Protein AF-A0A3M3URY8-F1 (afdb_monomer_lite)

Radius of gyration: 21.19 Å; chains: 1; bounding box: 29×24×79 Å

Structure (mmCIF, N/CA/C/O backbone):
data_AF-A0A3M3URY8-F1
#
_entry.id   AF-A0A3M3URY8-F1
#
loop_
_atom_site.group_PDB
_atom_site.id
_atom_site.type_symbol
_atom_site.label_atom_id
_atom_site.label_alt_id
_atom_site.label_comp_id
_atom_site.label_asym_id
_atom_site.label_entity_id
_atom_site.label_seq_id
_atom_site.pdbx_PDB_ins_code
_atom_site.Cartn_x
_atom_site.Cartn_y
_atom_site.Cartn_z
_atom_site.occupancy
_atom_site.B_iso_or_equiv
_atom_site.auth_seq_id
_atom_site.auth_comp_id
_atom_site.auth_asym_id
_atom_site.auth_atom_id
_atom_site.pdbx_PDB_model_num
ATOM 1 N N . MET A 1 1 ? 8.493 4.888 55.443 1.00 57.62 1 MET A N 1
ATOM 2 C CA . MET A 1 1 ? 8.237 6.190 54.779 1.00 57.62 1 MET A CA 1
ATOM 3 C C . MET A 1 1 ? 8.277 6.129 53.236 1.00 57.62 1 MET A C 1
ATOM 5 O O . MET A 1 1 ? 8.142 7.170 52.613 1.00 57.62 1 MET A O 1
ATOM 9 N N . ALA A 1 2 ? 8.399 4.955 52.588 1.00 58.50 2 ALA A N 1
ATOM 10 C CA . ALA A 1 2 ? 8.630 4.849 51.132 1.00 58.50 2 ALA A CA 1
ATOM 11 C C . ALA A 1 2 ? 7.372 4.694 50.236 1.00 58.50 2 ALA A C 1
ATOM 13 O O . ALA A 1 2 ? 7.506 4.669 49.022 1.00 58.50 2 ALA A O 1
ATOM 14 N N . GLY A 1 3 ? 6.156 4.579 50.789 1.00 60.50 3 GLY A N 1
ATOM 15 C CA . GLY A 1 3 ? 4.959 4.214 50.000 1.00 60.50 3 GLY A CA 1
ATOM 16 C C . GLY A 1 3 ? 4.208 5.371 49.324 1.00 60.50 3 GLY A C 1
ATOM 17 O O . GLY A 1 3 ? 3.517 5.166 48.327 1.00 60.50 3 GLY A O 1
ATOM 18 N N . ALA A 1 4 ? 4.341 6.596 49.842 1.00 73.12 4 ALA A N 1
ATOM 19 C CA . ALA A 1 4 ? 3.583 7.744 49.332 1.00 73.12 4 ALA A CA 1
ATOM 20 C C . ALA A 1 4 ? 4.091 8.221 47.957 1.00 73.12 4 ALA A C 1
ATOM 22 O O . ALA A 1 4 ? 3.301 8.590 47.093 1.00 73.12 4 ALA A O 1
ATOM 23 N N . TRP A 1 5 ? 5.404 8.148 47.731 1.00 66.31 5 TRP A N 1
ATOM 24 C CA . TRP A 1 5 ? 6.044 8.636 46.506 1.00 66.31 5 TRP A CA 1
ATOM 25 C C . TRP A 1 5 ? 5.809 7.709 45.307 1.00 66.31 5 TRP A C 1
ATOM 27 O O . TRP A 1 5 ? 5.581 8.188 44.201 1.00 66.31 5 TRP A O 1
ATOM 37 N N . THR A 1 6 ? 5.763 6.392 45.525 1.00 74.12 6 THR A N 1
ATOM 38 C CA . THR A 1 6 ? 5.461 5.407 44.472 1.00 74.12 6 THR A CA 1
ATOM 39 C C . THR A 1 6 ? 4.027 5.543 43.964 1.00 74.12 6 THR A C 1
ATOM 41 O O . THR A 1 6 ? 3.779 5.456 42.765 1.00 74.12 6 THR A O 1
ATOM 44 N N . THR A 1 7 ? 3.086 5.819 44.872 1.00 72.06 7 THR A N 1
ATOM 45 C CA . THR A 1 7 ? 1.667 5.999 44.531 1.00 72.06 7 THR A CA 1
ATOM 46 C C . THR A 1 7 ? 1.445 7.293 43.748 1.00 72.06 7 THR A C 1
ATOM 48 O O . THR A 1 7 ? 0.690 7.302 42.784 1.00 72.06 7 THR A O 1
ATOM 51 N N . LEU A 1 8 ? 2.141 8.378 44.105 1.00 78.50 8 LEU A N 1
ATOM 52 C CA . LEU A 1 8 ? 2.053 9.647 43.377 1.00 78.50 8 LEU A CA 1
ATOM 53 C C . LEU A 1 8 ? 2.613 9.545 41.954 1.00 78.50 8 LEU A C 1
ATOM 55 O O . LEU A 1 8 ? 1.986 10.059 41.033 1.00 78.50 8 LEU A O 1
ATOM 59 N N . ILE A 1 9 ? 3.735 8.847 41.756 1.00 76.44 9 ILE A N 1
ATOM 60 C CA . ILE A 1 9 ? 4.299 8.620 40.416 1.00 76.44 9 ILE A CA 1
ATOM 61 C C . ILE A 1 9 ? 3.366 7.742 39.577 1.00 76.44 9 ILE A C 1
ATOM 63 O O . ILE A 1 9 ? 3.106 8.082 38.429 1.00 76.44 9 ILE A O 1
ATOM 67 N N . ALA A 1 10 ? 2.817 6.660 40.141 1.00 73.69 10 ALA A N 1
ATOM 68 C CA . ALA A 1 10 ? 1.890 5.781 39.425 1.00 73.69 10 ALA A CA 1
ATOM 69 C C . ALA A 1 10 ? 0.599 6.511 39.013 1.00 73.69 10 ALA A C 1
ATOM 71 O O . ALA A 1 10 ? 0.183 6.421 37.861 1.00 73.69 10 ALA A O 1
ATOM 72 N N . THR A 1 11 ? 0.005 7.293 39.920 1.00 71.62 11 THR A N 1
ATOM 73 C CA . THR A 1 11 ? -1.180 8.110 39.619 1.00 71.62 11 THR A CA 1
ATOM 74 C C . THR A 1 11 ? -0.871 9.184 38.575 1.00 71.62 11 THR A C 1
ATOM 76 O O . THR A 1 11 ? -1.671 9.405 37.675 1.00 71.62 11 THR A O 1
ATOM 79 N N . PHE A 1 12 ? 0.295 9.831 38.647 1.00 72.06 12 PHE A N 1
ATOM 80 C CA . PHE A 1 12 ? 0.698 10.847 37.672 1.00 72.06 12 PHE A CA 1
ATOM 81 C C . PHE A 1 12 ? 0.984 10.248 36.283 1.00 72.06 12 PHE A C 1
ATOM 83 O O . PHE A 1 12 ? 0.627 10.851 35.275 1.00 72.06 12 PHE A O 1
ATOM 90 N N . LEU A 1 13 ? 1.555 9.039 36.216 1.00 67.12 13 LEU A N 1
ATOM 91 C CA . LEU A 1 13 ? 1.804 8.323 34.961 1.00 67.12 13 LEU A CA 1
ATOM 92 C C . LEU A 1 13 ? 0.489 7.879 34.292 1.00 67.12 13 LEU A C 1
ATOM 94 O O . LEU A 1 13 ? 0.313 8.107 33.099 1.00 67.12 13 LEU A O 1
ATOM 98 N N . LEU A 1 14 ? -0.469 7.362 35.074 1.00 69.12 14 LEU A N 1
ATOM 99 C CA . LEU A 1 14 ? -1.814 6.990 34.602 1.00 69.12 14 LEU A CA 1
ATOM 100 C C . LEU A 1 14 ? -2.624 8.186 34.070 1.00 69.12 14 LEU A C 1
ATOM 102 O O . LEU A 1 14 ? -3.502 8.007 33.232 1.00 69.12 14 LEU A O 1
ATOM 106 N N . ILE A 1 15 ? -2.344 9.407 34.542 1.00 69.12 15 ILE A N 1
ATOM 107 C CA . ILE A 1 15 ? -2.983 10.641 34.052 1.00 69.12 15 ILE A CA 1
ATOM 108 C C . ILE A 1 15 ? -2.376 11.103 32.714 1.00 69.12 15 ILE A C 1
ATOM 110 O O . ILE A 1 15 ? -3.068 11.741 31.922 1.00 69.12 15 ILE A O 1
ATOM 114 N N . LEU A 1 16 ? -1.112 10.769 32.431 1.00 62.12 16 LEU A N 1
ATOM 115 C CA . LEU A 1 16 ? -0.420 11.156 31.194 1.00 62.12 16 LEU A CA 1
ATOM 116 C C . LEU A 1 16 ? -0.571 10.135 30.051 1.00 62.12 16 LEU A C 1
ATOM 118 O O . LEU A 1 16 ? -0.459 10.519 28.889 1.00 62.12 16 LEU A O 1
ATOM 122 N N . GLU A 1 17 ? -0.877 8.869 30.344 1.00 61.59 17 GLU A N 1
ATOM 123 C CA . GLU A 1 17 ? -1.196 7.849 29.329 1.00 61.59 17 GLU A CA 1
ATOM 124 C C . GLU A 1 17 ? -2.390 8.206 28.412 1.00 61.59 17 GLU A C 1
ATOM 126 O O . GLU A 1 17 ? -2.243 8.073 27.195 1.00 61.59 17 GLU A O 1
ATOM 131 N N . PRO A 1 18 ? -3.539 8.723 28.901 1.00 57.62 18 PRO A N 1
ATOM 132 C CA . PRO A 1 18 ? -4.673 9.064 28.037 1.00 57.62 18 PRO A CA 1
ATOM 133 C C . PRO A 1 18 ? -4.467 10.335 27.192 1.00 57.62 18 PRO A C 1
ATOM 13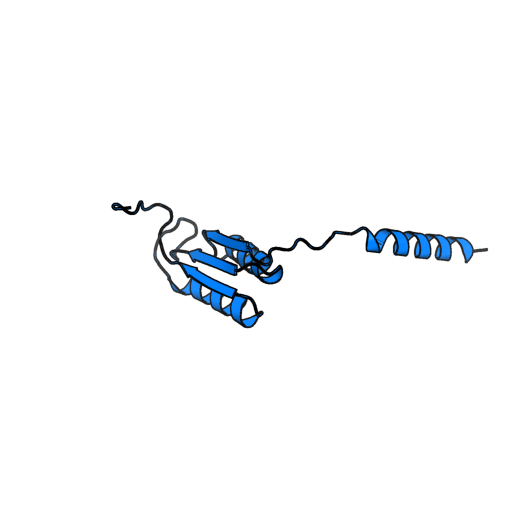5 O O . PRO A 1 18 ? -5.329 10.660 26.379 1.00 57.62 18 PRO A O 1
ATOM 138 N N . ALA A 1 19 ? -3.347 11.052 27.346 1.00 57.59 19 ALA A N 1
ATOM 139 C CA . ALA A 1 19 ? -3.019 12.220 26.523 1.00 57.59 19 ALA A CA 1
ATOM 140 C C . ALA A 1 19 ? -2.205 11.872 25.256 1.00 57.59 19 ALA A C 1
ATOM 142 O O . ALA A 1 19 ? -1.970 12.742 24.414 1.00 57.59 19 ALA A O 1
ATOM 143 N N . MET A 1 20 ? -1.781 10.614 25.086 1.00 56.56 20 MET A N 1
ATOM 144 C CA . MET A 1 20 ? -1.030 10.168 23.910 1.00 56.56 20 MET A CA 1
ATOM 145 C C . MET A 1 20 ? -1.961 9.786 22.746 1.00 56.56 20 MET A C 1
ATOM 147 O O . MET A 1 20 ? -2.407 8.651 22.618 1.00 56.56 20 MET A O 1
ATOM 151 N N . SER A 1 21 ? -2.175 10.795 21.894 1.00 57.22 21 SER A N 1
ATOM 152 C CA . SER A 1 21 ? -2.793 10.845 20.558 1.00 57.22 21 SER A CA 1
ATOM 153 C C . SER A 1 21 ? -4.215 10.300 20.408 1.00 57.22 21 SER A C 1
ATOM 155 O O . SER A 1 21 ? -4.446 9.093 20.476 1.00 57.22 21 SER A O 1
ATOM 157 N N . GLU A 1 22 ? -5.138 11.176 19.996 1.00 68.25 22 GLU A N 1
ATOM 158 C CA . GLU A 1 22 ? -6.198 10.725 19.094 1.00 68.25 22 GLU A CA 1
ATOM 159 C C . GLU A 1 22 ? -5.547 9.937 17.951 1.00 68.25 22 GLU A C 1
ATOM 161 O O . GLU A 1 22 ? -4.645 10.434 17.270 1.00 68.25 22 GLU A O 1
ATOM 166 N N . SER A 1 23 ? -5.961 8.683 17.769 1.00 74.06 23 SER A N 1
ATOM 167 C CA . SER A 1 23 ? -5.462 7.861 16.672 1.00 74.06 23 SER A CA 1
ATOM 168 C C . SER A 1 23 ? -5.802 8.554 15.356 1.00 74.06 23 SER A C 1
ATOM 170 O O . SER A 1 23 ? -6.979 8.803 15.101 1.00 74.06 23 SER A O 1
ATOM 172 N N . VAL A 1 24 ? -4.808 8.855 14.521 1.00 85.25 24 VAL A N 1
ATOM 173 C CA . VAL A 1 24 ? -5.052 9.427 13.190 1.00 85.25 24 VAL A CA 1
ATOM 174 C C . VAL A 1 24 ? -5.938 8.466 12.393 1.00 85.25 24 VAL A C 1
ATOM 176 O O . VAL A 1 24 ? -5.641 7.280 12.300 1.00 85.25 24 VAL A O 1
ATOM 179 N N . ARG A 1 25 ? -7.037 8.972 11.836 1.00 93.12 25 ARG A N 1
ATOM 180 C CA . ARG A 1 25 ? -8.079 8.197 11.151 1.00 93.12 25 ARG A CA 1
ATOM 181 C C . ARG A 1 25 ? -8.204 8.632 9.693 1.00 93.12 25 ARG A C 1
ATOM 183 O O . ARG A 1 25 ? -8.232 9.828 9.406 1.00 93.12 25 ARG A O 1
ATOM 190 N N . PHE A 1 26 ? -8.258 7.668 8.777 1.00 96.12 26 PHE A N 1
ATOM 191 C CA . PHE A 1 26 ? -8.376 7.887 7.331 1.00 96.12 26 PHE A CA 1
ATOM 192 C C . PHE A 1 26 ? -9.591 7.175 6.722 1.00 96.12 26 PHE A C 1
ATOM 194 O O . PHE A 1 26 ? -9.646 6.981 5.504 1.00 96.12 26 PHE A O 1
ATOM 201 N N . GLU A 1 27 ? -10.581 6.813 7.538 1.00 95.56 27 GLU A N 1
ATOM 202 C CA . GLU A 1 27 ? -11.870 6.325 7.053 1.00 95.56 27 GLU A CA 1
ATOM 203 C C . GLU A 1 27 ? -12.460 7.284 6.015 1.00 95.56 27 GLU A C 1
ATOM 205 O O . GLU A 1 27 ? -12.277 8.505 6.061 1.00 95.56 27 GLU A O 1
ATOM 210 N N . ASP A 1 28 ? -13.128 6.706 5.020 1.00 96.31 28 ASP A N 1
ATOM 211 C CA . ASP A 1 28 ? -13.713 7.413 3.881 1.00 96.31 28 ASP A CA 1
ATOM 212 C C . ASP A 1 28 ? -12.717 8.208 3.022 1.00 96.31 28 ASP A C 1
ATOM 214 O O . ASP A 1 28 ? -13.117 8.852 2.048 1.00 96.31 28 ASP A O 1
ATOM 218 N N . LYS A 1 29 ? -11.406 8.110 3.267 1.00 98.12 29 LYS A N 1
ATOM 219 C CA . LYS A 1 29 ? -10.380 8.672 2.381 1.00 98.12 29 LYS A CA 1
ATOM 220 C C . LYS A 1 29 ? -9.920 7.652 1.347 1.00 98.12 29 LYS A C 1
ATOM 222 O O . LYS A 1 29 ? -9.962 6.438 1.559 1.00 98.12 29 LYS A O 1
ATOM 227 N N . VAL A 1 30 ? -9.509 8.175 0.196 1.00 98.31 30 VAL A N 1
ATOM 228 C CA . VAL A 1 30 ? -8.778 7.431 -0.831 1.00 98.31 30 VAL A CA 1
ATOM 229 C C . VAL A 1 30 ? -7.362 7.984 -0.854 1.00 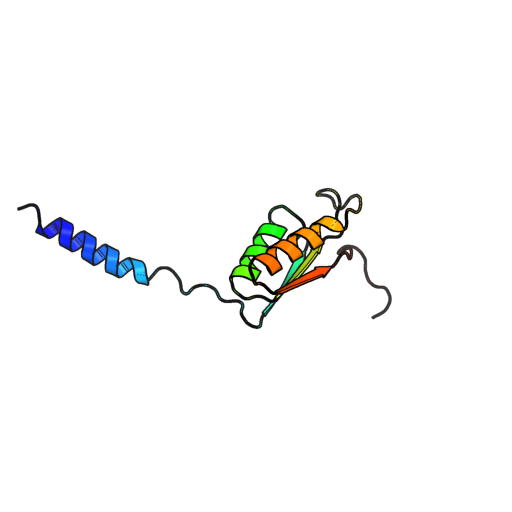98.31 30 VAL A C 1
ATOM 231 O O . VAL A 1 30 ? -7.184 9.200 -0.915 1.00 98.31 30 VAL A O 1
ATOM 234 N N . VAL A 1 31 ? -6.370 7.104 -0.776 1.00 98.44 31 VAL A N 1
ATOM 235 C CA . VAL A 1 31 ? -4.950 7.465 -0.765 1.00 98.44 31 VAL A CA 1
ATOM 236 C C . VAL A 1 31 ? -4.262 6.769 -1.926 1.00 98.44 31 VAL A C 1
ATOM 238 O O . VAL A 1 31 ? -4.398 5.561 -2.092 1.00 98.44 31 VAL A O 1
ATOM 241 N N . ILE A 1 32 ? -3.508 7.528 -2.716 1.00 98.31 32 ILE A N 1
ATOM 242 C CA . ILE A 1 32 ? -2.650 6.993 -3.774 1.00 98.31 32 ILE A CA 1
ATOM 243 C C . ILE A 1 32 ? -1.214 7.076 -3.274 1.00 98.31 32 ILE A C 1
ATOM 245 O O . ILE A 1 32 ? -0.768 8.147 -2.864 1.00 98.31 32 ILE A O 1
ATOM 249 N N . VAL A 1 33 ? -0.499 5.954 -3.299 1.00 97.94 33 VAL A N 1
ATOM 250 C CA . VAL A 1 33 ? 0.921 5.900 -2.937 1.00 97.94 33 VAL A CA 1
ATOM 251 C C . VAL A 1 33 ? 1.707 5.439 -4.158 1.00 97.94 33 VAL A C 1
ATOM 253 O O . VAL A 1 33 ? 1.425 4.368 -4.689 1.00 97.94 33 VAL A O 1
ATOM 256 N N . THR A 1 34 ? 2.669 6.247 -4.605 1.00 95.25 34 THR A N 1
ATOM 257 C CA . THR A 1 34 ? 3.584 5.922 -5.710 1.00 95.25 34 THR A CA 1
ATOM 258 C C . THR A 1 34 ? 4.855 5.260 -5.173 1.00 95.25 34 THR A C 1
ATOM 260 O O . THR A 1 34 ? 5.266 5.519 -4.038 1.00 95.25 34 THR A O 1
ATOM 263 N N . GLY A 1 35 ? 5.465 4.365 -5.957 1.00 93.88 35 GLY A N 1
ATOM 264 C CA . GLY A 1 35 ? 6.584 3.535 -5.485 1.00 93.88 35 GLY A CA 1
ATOM 265 C C . GLY A 1 35 ? 6.178 2.601 -4.337 1.00 93.88 35 GLY A C 1
ATOM 266 O O . GLY A 1 35 ? 6.958 2.338 -3.418 1.00 93.88 35 GLY A O 1
ATOM 267 N N . ALA A 1 36 ? 4.912 2.178 -4.323 1.00 96.38 36 ALA A N 1
ATOM 268 C CA . ALA A 1 36 ? 4.309 1.472 -3.200 1.00 96.38 36 ALA A CA 1
ATOM 269 C C . ALA A 1 36 ? 4.588 -0.037 -3.183 1.00 96.38 36 ALA A C 1
ATOM 271 O O . ALA A 1 36 ? 4.201 -0.710 -2.230 1.00 96.38 36 ALA A O 1
ATOM 272 N N . GLY A 1 37 ? 5.279 -0.575 -4.190 1.00 94.06 37 GLY A N 1
ATOM 273 C CA . GLY A 1 37 ? 5.610 -1.994 -4.299 1.00 94.06 37 GLY A CA 1
ATOM 274 C C . GLY A 1 37 ? 6.699 -2.462 -3.327 1.00 94.06 37 GLY A C 1
ATOM 275 O O . GLY A 1 37 ? 6.875 -3.666 -3.137 1.00 94.06 37 GLY A O 1
ATOM 276 N N . GLY A 1 38 ? 7.423 -1.541 -2.678 1.00 92.19 38 GLY A N 1
ATOM 277 C CA . GLY A 1 38 ? 8.488 -1.868 -1.728 1.00 92.19 38 GLY A CA 1
ATOM 278 C C . GLY A 1 38 ? 8.910 -0.704 -0.829 1.00 92.19 38 GLY A C 1
ATOM 279 O O . GLY A 1 38 ? 8.352 0.391 -0.877 1.00 92.19 38 GLY A O 1
ATOM 280 N N . GLY A 1 39 ? 9.900 -0.960 0.031 1.00 92.88 39 GLY A N 1
ATOM 281 C CA . GLY A 1 39 ? 10.539 0.058 0.873 1.00 92.88 39 GLY A CA 1
ATOM 282 C C . GLY A 1 39 ? 9.560 0.920 1.680 1.00 92.88 39 GLY A C 1
ATOM 283 O O . GLY A 1 39 ? 8.615 0.418 2.294 1.00 92.88 39 GLY A O 1
ATOM 284 N N . LEU A 1 40 ? 9.802 2.235 1.680 1.00 96.38 40 LEU A N 1
ATOM 285 C CA . LEU A 1 40 ? 8.964 3.198 2.396 1.00 96.38 40 LEU A CA 1
ATOM 286 C C . LEU A 1 40 ? 7.570 3.330 1.781 1.00 96.38 40 LEU A C 1
ATOM 288 O O . LEU A 1 40 ? 6.613 3.452 2.538 1.00 96.38 40 LEU A O 1
ATOM 292 N N . GLY A 1 41 ? 7.422 3.279 0.454 1.00 96.44 41 GLY A N 1
ATOM 293 C CA . GLY A 1 41 ? 6.107 3.384 -0.187 1.00 96.44 41 GLY A CA 1
ATOM 294 C C . GLY A 1 41 ? 5.162 2.281 0.292 1.00 96.44 41 GLY A C 1
ATOM 295 O O . GLY A 1 41 ? 4.047 2.565 0.732 1.00 96.44 41 GLY A O 1
ATOM 296 N N . ARG A 1 42 ? 5.653 1.036 0.354 1.00 97.44 42 ARG A N 1
ATOM 297 C CA . ARG A 1 42 ? 4.912 -0.088 0.947 1.00 97.44 42 ARG A CA 1
ATOM 298 C C . ARG A 1 42 ? 4.536 0.172 2.407 1.00 97.44 42 ARG A C 1
ATOM 300 O O . ARG A 1 42 ? 3.393 -0.057 2.793 1.00 97.44 42 ARG A O 1
ATOM 307 N N . ALA A 1 43 ? 5.478 0.648 3.225 1.00 98.25 43 ALA A N 1
ATOM 308 C CA . ALA A 1 43 ? 5.214 0.929 4.637 1.00 98.25 43 ALA A CA 1
ATOM 309 C C . ALA A 1 43 ? 4.101 1.977 4.820 1.00 98.25 43 ALA A C 1
ATOM 311 O O . ALA A 1 43 ? 3.223 1.795 5.663 1.00 98.25 43 ALA A O 1
ATOM 312 N N . HIS A 1 44 ? 4.089 3.029 3.996 1.00 98.19 44 HIS A N 1
ATOM 313 C CA . HIS A 1 44 ? 3.025 4.032 4.009 1.00 98.19 44 HIS A CA 1
ATOM 314 C C . HIS A 1 44 ? 1.685 3.441 3.564 1.00 98.19 44 HIS A C 1
ATOM 316 O O . HIS A 1 44 ? 0.685 3.656 4.244 1.00 98.19 44 HIS A O 1
ATOM 322 N N . ALA A 1 45 ? 1.653 2.663 2.476 1.00 98.56 45 ALA A N 1
ATOM 323 C CA . ALA A 1 45 ? 0.429 2.029 1.984 1.00 98.56 45 ALA A CA 1
ATOM 324 C C . ALA A 1 45 ? -0.236 1.148 3.059 1.00 98.56 45 ALA A C 1
ATOM 326 O O . ALA A 1 45 ? -1.434 1.279 3.317 1.00 98.56 45 ALA A O 1
ATOM 327 N N . LEU A 1 46 ? 0.555 0.321 3.750 1.00 98.50 46 LEU A N 1
ATOM 328 C CA . LEU A 1 46 ? 0.081 -0.510 4.861 1.00 98.50 46 LEU A CA 1
ATOM 329 C C . LEU A 1 46 ? -0.393 0.331 6.051 1.00 98.50 46 LEU A C 1
ATOM 331 O O . LEU A 1 46 ? -1.424 0.024 6.650 1.00 98.50 46 LEU A O 1
ATOM 335 N N . LEU A 1 47 ? 0.327 1.405 6.391 1.00 97.62 47 LEU A N 1
ATOM 336 C CA . LEU A 1 47 ? -0.049 2.284 7.495 1.00 97.62 47 LEU A CA 1
ATOM 337 C C . LEU A 1 47 ? -1.375 3.000 7.217 1.00 97.62 47 LEU A C 1
ATOM 339 O O . LEU A 1 47 ? -2.236 3.025 8.092 1.00 97.62 47 LEU A O 1
ATOM 343 N N . PHE A 1 48 ? -1.571 3.546 6.016 1.00 98.31 48 PHE A N 1
ATOM 344 C CA . PHE A 1 48 ? -2.833 4.181 5.634 1.00 98.31 48 PHE A CA 1
ATOM 345 C C . PHE A 1 48 ? -3.994 3.184 5.647 1.00 98.31 48 PHE A C 1
ATOM 347 O O . PHE A 1 48 ? -5.047 3.489 6.206 1.00 98.31 48 PHE A O 1
ATOM 354 N N . ALA A 1 49 ? -3.791 1.978 5.106 1.00 98.31 49 ALA A N 1
ATOM 355 C CA . ALA A 1 49 ? -4.802 0.926 5.136 1.00 98.31 49 ALA A CA 1
ATOM 356 C C . ALA A 1 49 ? -5.172 0.518 6.573 1.00 98.31 49 ALA A C 1
ATOM 358 O O . ALA A 1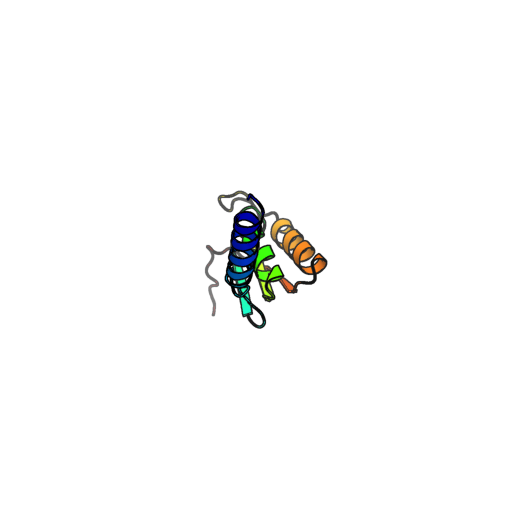 49 ? -6.354 0.414 6.896 1.00 98.31 49 ALA A O 1
ATOM 359 N N . LYS A 1 50 ? -4.180 0.372 7.465 1.00 97.62 50 LYS A N 1
ATOM 360 C CA . LYS A 1 50 ? -4.392 0.078 8.894 1.00 97.62 50 LYS A CA 1
ATOM 361 C C . LYS A 1 50 ? -5.252 1.138 9.596 1.00 97.62 50 LYS A C 1
ATOM 363 O O . LYS A 1 50 ? -5.962 0.813 10.542 1.00 97.62 50 LYS A O 1
ATOM 368 N N . HIS A 1 51 ? -5.193 2.387 9.137 1.00 97.00 51 HIS A N 1
ATOM 369 C CA . HIS A 1 51 ? -5.985 3.503 9.663 1.00 97.00 51 HIS A CA 1
ATOM 370 C C . HIS A 1 51 ? -7.271 3.774 8.854 1.00 97.00 51 HIS A C 1
ATOM 372 O O . HIS A 1 51 ? -7.832 4.862 8.956 1.00 97.00 51 HIS A O 1
ATOM 378 N N . GLY A 1 52 ? -7.737 2.809 8.052 1.00 97.25 52 GLY A N 1
ATOM 379 C CA . GLY A 1 52 ? -9.063 2.833 7.422 1.00 97.25 52 GLY A CA 1
ATOM 380 C C . GLY A 1 52 ? -9.129 3.425 6.011 1.00 97.25 52 GLY A C 1
ATOM 381 O O . GLY A 1 52 ? -10.221 3.532 5.452 1.00 97.25 52 GLY A O 1
ATOM 382 N N . ALA A 1 53 ? -7.996 3.791 5.405 1.00 98.50 53 ALA A N 1
ATOM 383 C CA . ALA A 1 53 ? -7.987 4.324 4.045 1.00 98.50 53 ALA A CA 1
ATOM 384 C C . ALA A 1 53 ? -8.277 3.249 2.983 1.00 98.50 53 ALA A C 1
ATOM 386 O O . ALA A 1 53 ? -7.879 2.089 3.109 1.00 98.50 53 ALA A O 1
ATOM 387 N N . ARG A 1 54 ? -8.872 3.676 1.863 1.00 98.81 54 ARG A N 1
ATOM 388 C CA . ARG A 1 54 ? -8.894 2.915 0.603 1.00 98.81 54 ARG A CA 1
ATOM 389 C C . ARG A 1 54 ? -7.643 3.269 -0.195 1.00 98.81 54 ARG A C 1
ATOM 391 O O . ARG A 1 54 ? -7.444 4.440 -0.512 1.00 98.81 54 ARG A O 1
ATOM 398 N N . VAL A 1 55 ? -6.799 2.292 -0.509 1.00 98.81 55 VAL A N 1
ATOM 399 C CA . VAL A 1 55 ? -5.447 2.563 -1.023 1.00 98.81 55 VAL A CA 1
ATOM 400 C C . VAL A 1 55 ? -5.297 2.158 -2.489 1.00 98.81 55 VAL A C 1
ATOM 402 O O . VAL A 1 55 ? -5.597 1.031 -2.872 1.00 98.81 55 VAL A O 1
ATOM 405 N N . VAL A 1 56 ? -4.783 3.063 -3.318 1.00 98.62 56 VAL A N 1
ATOM 406 C CA . VAL A 1 56 ? -4.235 2.732 -4.637 1.00 98.62 56 VAL A CA 1
ATOM 407 C C . VAL A 1 56 ? -2.730 2.557 -4.481 1.00 98.62 56 VAL A C 1
ATOM 409 O O . VAL A 1 56 ? -2.017 3.496 -4.121 1.00 98.62 56 VAL A O 1
ATOM 412 N N . VAL A 1 57 ? -2.258 1.343 -4.734 1.00 98.19 57 VAL A N 1
ATOM 413 C CA . VAL A 1 57 ? -0.844 0.969 -4.688 1.00 98.19 57 VAL A CA 1
ATOM 414 C C . VAL A 1 57 ? -0.287 1.144 -6.098 1.00 98.19 57 VAL A C 1
ATOM 416 O O . VAL A 1 57 ? -0.473 0.267 -6.940 1.00 98.19 57 VAL A O 1
ATOM 419 N N . ASN A 1 58 ? 0.344 2.288 -6.372 1.00 95.88 58 ASN A N 1
ATOM 420 C CA . ASN A 1 58 ? 0.997 2.546 -7.654 1.00 95.88 58 ASN A CA 1
ATOM 421 C C . ASN A 1 58 ? 2.462 2.096 -7.611 1.00 95.88 58 ASN A C 1
ATOM 423 O O . ASN A 1 58 ? 3.255 2.592 -6.804 1.00 95.88 58 ASN A O 1
ATOM 427 N N . ASP A 1 59 ? 2.811 1.161 -8.491 1.00 92.62 59 ASP A N 1
ATOM 428 C CA . ASP A 1 59 ? 4.188 0.757 -8.754 1.00 92.62 59 ASP A CA 1
ATOM 429 C C . ASP A 1 59 ? 4.290 0.081 -10.132 1.00 92.62 59 ASP A C 1
ATOM 431 O O . ASP A 1 59 ? 3.661 -0.953 -10.375 1.00 92.62 59 ASP A O 1
ATOM 435 N N . LEU A 1 60 ? 5.103 0.659 -11.022 1.00 87.94 60 LEU A N 1
ATOM 436 C CA . LEU A 1 60 ? 5.431 0.109 -12.348 1.00 87.94 60 LEU A CA 1
ATOM 437 C C . LEU A 1 60 ? 6.227 -1.215 -12.241 1.00 87.94 60 LEU A C 1
ATOM 439 O O . LEU A 1 60 ? 6.291 -2.011 -13.182 1.00 87.94 60 LEU A O 1
ATOM 443 N N . GLY A 1 61 ? 6.826 -1.476 -11.076 1.00 78.06 61 GLY A N 1
ATOM 444 C CA . GLY A 1 61 ? 7.870 -2.466 -10.878 1.00 78.06 61 GLY A CA 1
ATOM 445 C C . GLY A 1 61 ? 9.224 -1.972 -11.395 1.00 78.06 61 GLY A C 1
ATOM 446 O O . GLY A 1 61 ? 9.319 -0.943 -12.054 1.00 78.06 61 GLY A O 1
ATOM 447 N N . GLY A 1 62 ? 10.282 -2.727 -11.089 1.00 76.81 62 GLY A N 1
ATOM 448 C CA . GLY A 1 62 ? 11.645 -2.409 -11.529 1.00 76.81 62 GLY A CA 1
ATOM 449 C C . GLY A 1 62 ? 12.602 -2.054 -10.391 1.00 76.81 62 GLY A C 1
ATOM 450 O O . GLY A 1 62 ? 12.342 -2.332 -9.219 1.00 76.81 62 GLY A O 1
ATOM 451 N N . SER A 1 63 ? 13.762 -1.505 -10.749 1.00 72.56 63 SER A N 1
ATOM 452 C CA . SER A 1 63 ? 14.779 -1.031 -9.807 1.00 72.56 63 SER A CA 1
ATOM 453 C C . SER A 1 63 ? 14.321 0.239 -9.078 1.00 72.56 63 SER A C 1
ATOM 455 O O . SER A 1 63 ? 13.337 0.872 -9.453 1.00 72.56 63 SER A O 1
ATOM 457 N N . ALA A 1 64 ? 15.070 0.678 -8.060 1.00 67.00 64 ALA A N 1
ATOM 458 C CA . ALA A 1 64 ? 14.799 1.942 -7.362 1.00 67.00 64 ALA A CA 1
ATOM 459 C C . ALA A 1 64 ? 14.846 3.186 -8.280 1.00 67.00 64 ALA A C 1
ATOM 461 O O . ALA A 1 64 ? 14.352 4.244 -7.900 1.00 67.00 64 ALA A O 1
ATOM 462 N N . HIS A 1 65 ? 15.427 3.060 -9.477 1.00 68.31 65 HIS A N 1
ATOM 463 C CA . HIS A 1 65 ? 15.443 4.101 -10.506 1.00 68.31 65 HIS A CA 1
ATOM 464 C C . HIS A 1 65 ? 14.285 3.984 -11.511 1.00 68.31 65 HIS A C 1
ATOM 466 O O . HIS A 1 65 ? 14.226 4.761 -12.459 1.00 68.31 65 HIS A O 1
ATOM 472 N N . GLY A 1 66 ? 13.358 3.043 -11.305 1.00 64.31 66 GLY A N 1
ATOM 473 C CA . GLY A 1 66 ? 12.242 2.781 -12.216 1.00 64.31 66 GLY A CA 1
ATOM 474 C C . GLY A 1 66 ? 12.649 2.009 -13.472 1.00 64.31 66 GLY A C 1
ATOM 475 O O . GLY A 1 66 ? 11.966 2.089 -14.488 1.00 64.31 66 GLY A O 1
ATOM 476 N N . GLU A 1 67 ? 13.780 1.296 -13.438 1.00 66.81 67 GLU A N 1
ATOM 477 C CA . GLU A 1 67 ? 14.261 0.523 -14.586 1.00 66.81 67 GLU A CA 1
ATOM 478 C C . GLU A 1 67 ? 13.718 -0.909 -14.559 1.00 66.81 67 GLU A C 1
ATOM 480 O O . GLU A 1 67 ? 13.830 -1.615 -13.553 1.00 66.81 67 GLU A O 1
ATOM 485 N N . GLY A 1 68 ? 13.201 -1.372 -15.697 1.00 64.06 68 GLY A N 1
ATOM 486 C CA . GLY A 1 68 ? 12.546 -2.675 -15.817 1.00 64.06 68 GLY A CA 1
ATOM 487 C C . GLY A 1 68 ? 11.107 -2.659 -15.294 1.00 64.06 68 GLY A C 1
ATOM 488 O O . GLY A 1 68 ? 10.655 -1.678 -14.723 1.00 64.06 68 GLY A O 1
ATOM 489 N N . ALA A 1 69 ? 10.377 -3.755 -15.500 1.00 60.97 69 ALA A N 1
ATOM 490 C CA . ALA A 1 69 ? 9.005 -3.903 -15.024 1.00 60.97 69 ALA A CA 1
ATOM 491 C C . ALA A 1 69 ? 8.833 -5.290 -14.399 1.00 60.97 69 ALA A C 1
ATOM 493 O O . ALA A 1 69 ? 9.025 -6.319 -15.047 1.00 60.97 69 ALA A O 1
ATOM 494 N N . SER A 1 70 ? 8.476 -5.318 -13.119 1.00 64.56 70 SER A N 1
ATOM 495 C CA . SER A 1 70 ? 7.975 -6.515 -12.444 1.00 64.56 70 SER A CA 1
ATOM 496 C C . SER A 1 70 ? 6.662 -6.140 -11.779 1.00 64.56 70 SER A C 1
ATOM 498 O O . SER A 1 70 ? 6.637 -5.730 -10.618 1.00 64.56 70 SER A O 1
ATOM 500 N N . ALA A 1 71 ? 5.572 -6.269 -12.542 1.00 62.97 71 ALA A N 1
ATOM 501 C CA . ALA A 1 71 ? 4.218 -5.861 -12.149 1.00 62.97 71 ALA A CA 1
ATOM 502 C C . ALA A 1 71 ? 3.756 -6.463 -10.803 1.00 62.97 71 ALA A C 1
ATOM 504 O O . ALA A 1 71 ? 2.918 -5.894 -10.113 1.00 62.97 71 ALA A O 1
ATOM 505 N N . SER A 1 72 ? 4.389 -7.557 -10.365 1.00 82.19 72 SER A N 1
ATOM 506 C CA . SER A 1 72 ? 4.063 -8.269 -9.126 1.00 82.19 72 SER A CA 1
ATOM 507 C C . SER A 1 72 ? 4.308 -7.490 -7.822 1.00 82.19 72 SER A C 1
ATOM 509 O O . SER A 1 72 ? 3.874 -7.936 -6.758 1.00 82.19 72 SER A O 1
ATOM 511 N N . ALA A 1 73 ? 5.047 -6.373 -7.832 1.00 91.31 73 ALA A N 1
ATOM 512 C CA . ALA A 1 73 ? 5.360 -5.645 -6.600 1.00 91.31 73 ALA A CA 1
ATOM 513 C C . ALA A 1 73 ? 4.116 -4.981 -5.986 1.00 91.31 73 ALA A C 1
ATOM 515 O O . ALA A 1 73 ? 3.818 -5.229 -4.816 1.00 91.31 73 ALA A O 1
ATOM 516 N N . ALA A 1 74 ? 3.357 -4.218 -6.780 1.00 95.44 74 ALA A N 1
ATOM 517 C CA . ALA A 1 74 ? 2.106 -3.606 -6.332 1.00 95.44 74 ALA A CA 1
ATOM 518 C C . ALA A 1 74 ? 1.068 -4.666 -5.924 1.00 95.44 74 ALA A C 1
ATOM 520 O O . ALA A 1 74 ? 0.447 -4.548 -4.867 1.00 95.44 74 ALA A O 1
ATOM 521 N N . ASP A 1 75 ? 0.942 -5.743 -6.708 1.00 95.88 75 ASP A N 1
ATOM 522 C CA . ASP A 1 75 ? -0.011 -6.825 -6.438 1.00 95.88 75 ASP A CA 1
ATOM 523 C C . ASP A 1 75 ? 0.215 -7.479 -5.075 1.00 95.88 75 ASP A C 1
ATOM 525 O O . ASP A 1 75 ? -0.733 -7.685 -4.317 1.00 95.88 75 ASP A O 1
ATOM 529 N N . ARG A 1 76 ? 1.475 -7.764 -4.721 1.00 96.00 76 ARG A N 1
ATOM 530 C CA . ARG A 1 76 ? 1.816 -8.361 -3.420 1.00 96.00 76 ARG A CA 1
ATOM 531 C C . ARG A 1 76 ? 1.399 -7.473 -2.252 1.00 96.00 76 ARG A C 1
ATOM 533 O O . ARG A 1 76 ? 0.891 -7.980 -1.257 1.00 96.00 76 ARG A O 1
ATOM 540 N N . VAL A 1 77 ? 1.572 -6.159 -2.377 1.00 97.44 77 VAL A N 1
ATOM 541 C CA . VAL A 1 77 ? 1.168 -5.206 -1.332 1.00 97.44 77 VAL A CA 1
ATOM 542 C C . VAL A 1 77 ? -0.352 -5.089 -1.248 1.00 97.44 77 VAL A C 1
ATOM 544 O O . VAL A 1 77 ? -0.902 -5.009 -0.153 1.00 97.44 77 VAL A O 1
ATOM 547 N N . VAL A 1 78 ? -1.059 -5.141 -2.380 1.00 98.38 78 VAL A N 1
ATOM 548 C CA . VAL A 1 78 ? -2.528 -5.191 -2.392 1.00 98.38 78 VAL A CA 1
ATOM 549 C C . VAL A 1 78 ? -3.051 -6.451 -1.708 1.00 98.38 78 VAL A C 1
ATOM 551 O O . VAL A 1 78 ? -4.004 -6.357 -0.935 1.00 98.38 78 VAL A O 1
ATOM 554 N N . VAL A 1 79 ? -2.438 -7.610 -1.966 1.00 98.38 79 VAL A N 1
ATOM 555 C CA . VAL A 1 79 ? -2.771 -8.865 -1.274 1.00 98.38 79 VAL A CA 1
ATOM 556 C C . VAL A 1 79 ? -2.576 -8.700 0.229 1.00 98.38 79 VAL A C 1
ATOM 558 O O . VAL A 1 79 ? -3.520 -8.931 0.975 1.00 98.38 79 VAL A O 1
ATOM 561 N N . GLU A 1 80 ? -1.425 -8.194 0.669 1.00 98.44 80 GLU A N 1
ATOM 562 C CA . GLU A 1 80 ? -1.140 -7.979 2.091 1.00 98.44 80 GLU A CA 1
ATOM 563 C C . GLU A 1 80 ? -2.146 -7.031 2.766 1.00 98.44 80 GLU A C 1
ATOM 565 O O . GLU A 1 80 ? -2.637 -7.318 3.858 1.00 98.44 80 GLU A O 1
ATOM 570 N N . ILE A 1 81 ? -2.509 -5.920 2.110 1.00 98.75 81 ILE A N 1
ATOM 571 C CA . ILE A 1 81 ? -3.529 -4.996 2.628 1.00 98.75 81 ILE A CA 1
ATOM 572 C C . ILE A 1 81 ? -4.880 -5.705 2.776 1.00 98.75 81 ILE A C 1
ATOM 574 O O . ILE A 1 81 ? -5.552 -5.533 3.793 1.00 98.75 81 ILE A O 1
ATOM 578 N N . ARG A 1 82 ? -5.288 -6.493 1.776 1.00 98.62 82 ARG A N 1
ATOM 579 C CA . ARG A 1 82 ? -6.572 -7.210 1.787 1.00 98.62 82 ARG A CA 1
ATOM 580 C C . ARG A 1 82 ? -6.599 -8.321 2.834 1.00 98.62 82 ARG A C 1
ATOM 582 O O . ARG A 1 82 ? -7.599 -8.462 3.528 1.00 98.62 82 ARG A O 1
ATOM 589 N N . GLU A 1 83 ? -5.509 -9.067 2.988 1.00 98.56 83 GLU A N 1
ATOM 590 C CA . GLU A 1 83 ? -5.351 -10.088 4.032 1.00 98.56 83 GLU A CA 1
ATOM 591 C C . GLU A 1 83 ? -5.390 -9.477 5.440 1.00 98.56 83 GLU A C 1
ATOM 593 O O . GLU A 1 83 ? -5.934 -10.083 6.361 1.00 98.56 83 GLU A O 1
ATOM 598 N N . ALA A 1 84 ? -4.904 -8.242 5.597 1.00 98.19 84 ALA A N 1
ATOM 599 C CA . ALA A 1 84 ? -5.036 -7.459 6.825 1.00 98.19 84 ALA A CA 1
ATOM 600 C C . ALA A 1 84 ? -6.432 -6.820 7.021 1.00 98.19 84 ALA A C 1
ATOM 602 O O . ALA A 1 84 ? -6.638 -6.090 7.991 1.00 98.19 84 ALA A O 1
ATOM 603 N N . GLY A 1 85 ? -7.392 -7.074 6.122 1.00 98.25 85 GLY A N 1
ATOM 604 C CA . GLY A 1 85 ? -8.767 -6.565 6.194 1.00 98.25 85 GLY A CA 1
ATOM 605 C C . GLY A 1 85 ? -8.977 -5.161 5.615 1.00 98.25 85 GLY A C 1
ATOM 606 O O . GLY A 1 85 ? -10.058 -4.594 5.763 1.00 98.25 85 GLY A O 1
ATOM 607 N N . GLY A 1 86 ? -7.966 -4.584 4.9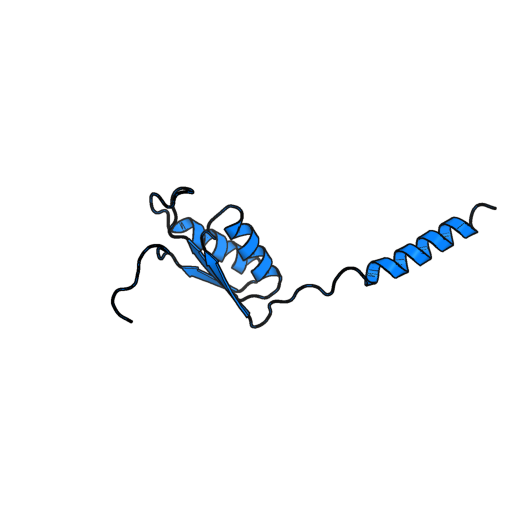64 1.00 98.25 86 GLY A N 1
ATOM 608 C CA . GLY A 1 86 ? -8.052 -3.286 4.297 1.00 98.25 86 GLY A CA 1
ATOM 609 C C . GLY A 1 86 ? -8.598 -3.364 2.866 1.00 98.25 86 GLY A C 1
ATOM 610 O O . GLY A 1 86 ? -8.798 -4.434 2.293 1.00 98.25 86 GLY A O 1
ATOM 611 N N . THR A 1 87 ? -8.810 -2.198 2.248 1.00 98.69 87 THR A N 1
ATOM 612 C CA . THR A 1 87 ? -9.245 -2.083 0.845 1.00 98.69 87 THR A CA 1
ATOM 613 C C . THR A 1 87 ? -8.130 -1.4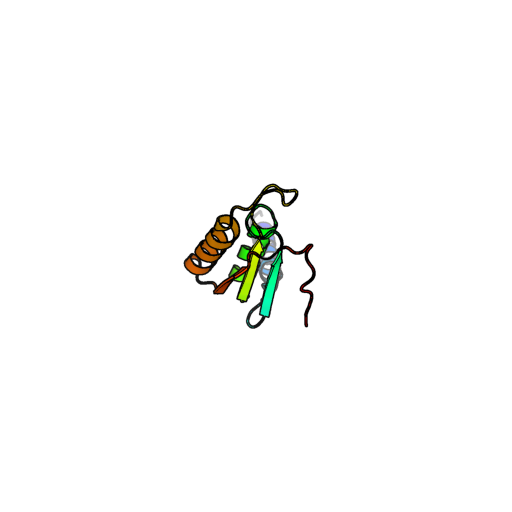92 -0.005 1.00 98.69 87 THR A C 1
ATOM 615 O O . TH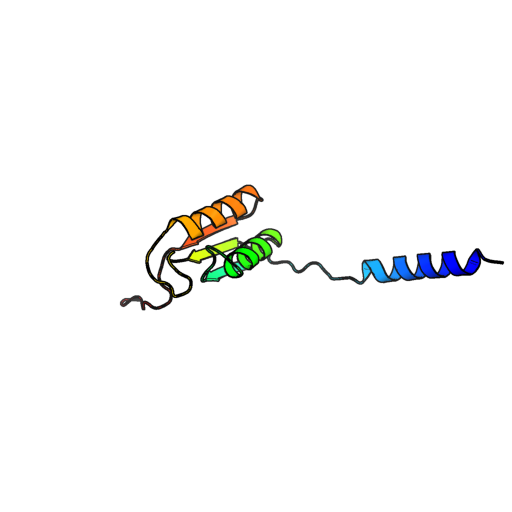R A 1 87 ? -7.711 -0.360 0.233 1.00 98.69 87 THR A O 1
ATOM 618 N N . ALA A 1 88 ? -7.683 -2.226 -1.027 1.00 98.62 88 ALA A N 1
ATOM 619 C CA . ALA A 1 88 ? -6.679 -1.728 -1.961 1.00 98.62 88 ALA A CA 1
ATOM 620 C C . ALA A 1 88 ? -6.848 -2.235 -3.398 1.00 98.62 88 ALA A C 1
ATOM 622 O O . ALA A 1 88 ? -7.440 -3.297 -3.631 1.00 98.62 88 ALA A O 1
ATOM 623 N N . VAL A 1 89 ? -6.292 -1.479 -4.348 1.00 98.50 89 VAL A N 1
ATOM 624 C CA . VAL A 1 89 ? -6.159 -1.823 -5.775 1.00 98.50 89 VAL A CA 1
ATOM 625 C C . VAL A 1 89 ? -4.749 -1.495 -6.269 1.00 98.50 89 VAL A C 1
ATOM 627 O O . VAL A 1 89 ? -4.128 -0.555 -5.772 1.00 98.50 89 VAL A O 1
ATOM 630 N N . ALA A 1 90 ? -4.246 -2.271 -7.229 1.00 97.19 90 ALA A N 1
ATOM 631 C CA . ALA A 1 90 ? -2.942 -2.038 -7.840 1.00 97.19 90 ALA A CA 1
ATOM 632 C C . ALA A 1 90 ? -3.090 -1.106 -9.047 1.00 97.19 90 ALA A C 1
ATOM 634 O O . ALA A 1 90 ? -4.083 -1.170 -9.773 1.00 97.19 90 ALA A O 1
ATOM 635 N N . ASN A 1 91 ? -2.097 -0.250 -9.253 1.00 95.12 91 ASN A N 1
ATOM 636 C CA . ASN A 1 91 ? -1.903 0.509 -10.477 1.00 95.12 91 ASN A CA 1
ATOM 637 C C . ASN A 1 91 ? -0.445 0.321 -10.923 1.00 95.12 91 ASN A C 1
ATOM 639 O O . ASN A 1 91 ? 0.473 0.452 -10.115 1.00 95.12 91 ASN A O 1
ATOM 643 N N . HIS A 1 92 ? -0.241 0.009 -12.200 1.00 91.75 92 HIS A N 1
ATOM 644 C CA . HIS A 1 92 ? 1.082 -0.286 -12.758 1.00 91.75 92 HIS A CA 1
ATOM 645 C C . HIS A 1 92 ? 1.555 0.790 -13.737 1.00 91.75 92 HIS A C 1
ATOM 647 O O . HIS A 1 92 ? 2.487 0.551 -14.495 1.00 91.75 92 HIS A O 1
ATOM 653 N N . ASP A 1 93 ? 0.904 1.952 -13.759 1.00 89.44 93 ASP A N 1
ATOM 654 C CA . ASP A 1 93 ? 1.232 3.011 -14.703 1.00 89.44 93 ASP A CA 1
ATOM 655 C C . ASP A 1 93 ? 2.492 3.759 -14.259 1.00 89.44 93 ASP A C 1
ATOM 657 O O . ASP A 1 93 ? 2.757 3.955 -13.064 1.00 89.44 93 ASP A O 1
ATOM 661 N N . SER A 1 94 ? 3.272 4.207 -15.242 1.00 87.44 94 SER A N 1
ATOM 662 C CA . SER A 1 94 ? 4.420 5.071 -14.994 1.00 87.44 94 SER A CA 1
ATOM 663 C C . SER A 1 94 ? 3.965 6.463 -14.555 1.00 87.44 94 SER A C 1
ATOM 665 O O . SER A 1 94 ? 3.079 7.064 -15.156 1.00 87.44 94 SER A O 1
ATOM 667 N N . VAL A 1 95 ? 4.638 7.026 -13.552 1.00 88.25 95 VAL A N 1
ATOM 668 C CA . VAL A 1 95 ? 4.426 8.418 -13.116 1.00 88.25 95 VAL A CA 1
ATOM 669 C C . VAL A 1 95 ? 5.146 9.444 -13.999 1.00 88.25 95 VAL A C 1
ATOM 671 O O . VAL A 1 95 ? 4.947 10.646 -13.830 1.00 88.25 95 VAL A O 1
ATOM 674 N N . THR A 1 96 ? 6.022 8.996 -14.904 1.00 87.75 96 THR A N 1
ATOM 675 C CA . THR A 1 96 ? 6.804 9.875 -15.793 1.00 87.75 96 THR A CA 1
ATOM 676 C C . THR A 1 96 ? 6.139 10.088 -17.147 1.00 87.75 96 THR A C 1
ATOM 678 O O . THR A 1 96 ? 6.480 11.033 -17.861 1.00 87.75 96 THR A O 1
ATOM 681 N N . GLU A 1 97 ? 5.185 9.230 -17.498 1.00 84.69 97 GLU A N 1
ATOM 682 C CA . GLU A 1 97 ? 4.455 9.312 -18.751 1.00 84.69 97 GLU A CA 1
ATOM 683 C C . GLU A 1 97 ? 3.230 10.211 -18.601 1.00 84.69 97 GLU A C 1
ATOM 685 O O . GLU A 1 97 ? 2.512 10.192 -17.601 1.00 84.69 97 GLU A O 1
ATOM 690 N N . ARG A 1 98 ? 2.989 11.024 -19.628 1.00 83.38 98 ARG A N 1
ATOM 691 C CA . ARG A 1 98 ? 1.775 11.828 -19.737 1.00 83.38 98 ARG A CA 1
ATOM 692 C C . ARG A 1 98 ? 0.802 11.088 -20.645 1.00 83.38 98 ARG A C 1
ATOM 694 O O . ARG A 1 98 ? 1.148 10.811 -21.791 1.00 83.38 98 ARG A O 1
ATOM 701 N N . LEU A 1 99 ? -0.416 10.840 -20.168 1.00 77.50 99 LEU A N 1
ATOM 702 C CA . LEU A 1 99 ? -1.502 10.368 -21.026 1.00 77.50 99 LEU A CA 1
ATOM 703 C C . LEU A 1 99 ? -1.830 11.464 -22.047 1.00 77.50 99 LEU A C 1
ATOM 705 O O . LEU A 1 99 ? -2.094 12.605 -21.670 1.00 77.50 99 LEU A O 1
ATOM 709 N N . SER A 1 100 ? -1.736 11.138 -23.336 1.00 74.88 100 SER A N 1
ATOM 710 C CA . SER A 1 100 ? -1.796 12.128 -24.416 1.00 74.88 100 SER A CA 1
ATOM 711 C C . SER A 1 100 ? -3.205 12.609 -24.767 1.00 74.88 100 SER A C 1
ATOM 713 O O . SER A 1 100 ? -3.313 13.547 -25.545 1.00 74.88 100 SER A O 1
ATOM 715 N N . GLU A 1 101 ? -4.267 12.031 -24.202 1.00 65.00 101 GLU A N 1
ATOM 716 C CA . GLU A 1 101 ? -5.650 12.436 -24.487 1.00 65.00 101 GLU A CA 1
ATOM 717 C C . GLU A 1 101 ? -6.542 12.281 -23.242 1.00 65.00 101 GLU A C 1
ATOM 719 O O . GLU A 1 101 ? -7.142 11.231 -23.012 1.00 65.00 101 GLU A O 1
ATOM 724 N N . ILE A 1 102 ? -6.593 13.346 -22.433 1.00 54.88 102 ILE A N 1
ATOM 725 C CA . ILE A 1 102 ? -7.727 13.758 -21.585 1.00 54.88 102 ILE A CA 1
ATOM 726 C C . ILE A 1 102 ? -7.836 15.280 -21.709 1.00 54.88 102 ILE A C 1
ATOM 728 O O . ILE A 1 102 ? -6.767 15.935 -21.671 1.00 54.88 102 ILE A O 1
#

pLDDT: mean 84.9, std 14.65, range [54.88, 98.81]

InterPro domains:
  IPR002347 Short-chain dehydrogenase/reductase SDR [PF00106] (29-64)
  IPR036291 NAD(P)-binding domain superfamily [SSF51735] (8-92)
  IPR051687 Peroxisomal Beta-Oxidation Enzymes [PTHR45024] (23-97)

Organism: Pseudomonas savastanoi pv. glycinea (NCBI:txid318)

Foldseek 3Di:
DPPPVVVVVVVVVVVCVVVPDDPDAQAPAEEEFAPCLDDVSVVVQLVNQVRHYAYEQEALDDDPVNPDGDQVSSVVSQVVSVVVVGHYDYDNDDPVDDDPDD

Secondary structure (DSSP, 8-state):
--HHHHHHHHHHHHHHGGGS-PPP--TT-EEEEETTTSHHHHHHHHHHHHTT-EEEEE---SSTTS-S--THHHHHHHHHHHHTT-EEEEE---SSPPPS--

Sequence (102 aa):
MAGAWTTLIATFLLILEPAMSESVRFEDKVVIVTGAGGGLGRAHALLFAKHGARVVVNDLGGSAHGEGASASAADRVVVEIREAGGTAVANHDSVTERLSEI